Protein AF-A0A179IMG2-F1 (afdb_monomer_lite)

Radius of gyration: 14.9 Å; chains: 1; bounding box: 40×37×28 Å

Sequence (84 aa):
MPPDISGLSQFQIENFFLQNPSVTQERCDTEAEEITGQSVTPTLSQGGASYTVAGGRLVVQFRTPSSVLDMELLKDLSRIRTTS

pLDDT: mean 86.51, std 13.78, range [40.84, 98.31]

Foldseek 3Di:
DPDPLQVVLVVLQVVQCVVVVVDDPVNVQVVVCVVQVFHWDFDSDADNFWTWIDGDPDIDIDGDPVDDDPVVVVVVVVVVPPDD

Secondary structure (DSSP, 8-state):
----HHHHHHHHHHHHHHH-TTS-HHHHHHHHHHHHTS--EE-SS-BTTEEEEEETTEEEEEE-GGG---HHHHHHHHHHTS--

Organism: Cordyceps confragosa (NCBI:txid2714763)

Structure (mmCIF, N/CA/C/O backbone):
data_AF-A0A179IMG2-F1
#
_entry.id   AF-A0A179IMG2-F1
#
loop_
_atom_site.group_PDB
_atom_site.id
_atom_site.type_symbol
_atom_site.label_atom_id
_atom_site.label_alt_id
_atom_site.label_comp_id
_atom_site.label_asym_id
_atom_site.label_entity_id
_atom_site.label_seq_id
_atom_site.pdbx_PDB_ins_code
_atom_site.Cartn_x
_atom_site.Cartn_y
_atom_site.Cartn_z
_atom_site.occupancy
_atom_site.B_iso_or_equiv
_atom_site.auth_seq_id
_atom_site.auth_comp_id
_atom_site.auth_asym_id
_atom_site.auth_atom_id
_atom_site.pdbx_PDB_model_num
ATOM 1 N N . MET A 1 1 ? 4.799 -28.298 -5.647 1.00 50.91 1 MET A N 1
ATOM 2 C CA . MET A 1 1 ? 5.381 -27.295 -4.733 1.00 50.91 1 MET A CA 1
ATOM 3 C C . MET A 1 1 ? 4.311 -26.233 -4.537 1.00 50.91 1 MET A C 1
ATOM 5 O O . MET A 1 1 ? 3.800 -25.778 -5.555 1.00 50.91 1 MET A O 1
ATOM 9 N N . PRO A 1 2 ? 3.853 -25.940 -3.310 1.00 60.12 2 PRO A N 1
ATOM 10 C CA . PRO A 1 2 ? 2.924 -24.832 -3.107 1.00 60.12 2 PRO A CA 1
ATOM 11 C C . PRO A 1 2 ? 3.583 -23.529 -3.592 1.00 60.12 2 PRO A C 1
ATOM 13 O O . PRO A 1 2 ? 4.808 -23.417 -3.498 1.00 60.12 2 PRO A O 1
ATOM 16 N N . PRO A 1 3 ? 2.815 -22.586 -4.161 1.00 66.38 3 PRO A N 1
ATOM 17 C CA . PRO A 1 3 ? 3.364 -21.305 -4.581 1.00 66.38 3 PRO A CA 1
ATOM 18 C C . PRO A 1 3 ? 3.985 -20.594 -3.375 1.00 66.38 3 PRO A C 1
ATOM 20 O O . PRO A 1 3 ? 3.406 -20.590 -2.289 1.00 66.38 3 PRO A O 1
ATOM 23 N N . ASP A 1 4 ? 5.166 -20.011 -3.568 1.00 83.75 4 ASP A N 1
ATOM 24 C CA . ASP A 1 4 ? 5.806 -19.165 -2.564 1.00 83.75 4 ASP A CA 1
ATOM 25 C C . ASP A 1 4 ? 5.082 -17.813 -2.526 1.00 83.75 4 ASP A C 1
ATOM 27 O O . ASP A 1 4 ? 5.423 -16.869 -3.239 1.00 83.75 4 ASP A O 1
ATOM 31 N N . ILE A 1 5 ? 4.007 -17.759 -1.740 1.00 81.69 5 ILE A N 1
ATOM 32 C CA . ILE A 1 5 ? 3.148 -16.576 -1.605 1.00 81.69 5 ILE A CA 1
ATOM 33 C C . ILE A 1 5 ? 3.948 -15.396 -1.037 1.00 81.69 5 ILE A C 1
ATOM 35 O O . ILE A 1 5 ? 3.709 -14.256 -1.425 1.00 81.69 5 ILE A O 1
ATOM 39 N N . SER A 1 6 ? 4.932 -15.658 -0.175 1.00 85.31 6 SER A N 1
ATOM 40 C CA . SER A 1 6 ? 5.802 -14.622 0.383 1.00 85.31 6 SER A CA 1
ATOM 41 C C . SER A 1 6 ? 6.704 -14.018 -0.693 1.00 85.31 6 SER A C 1
ATOM 43 O O . SER A 1 6 ? 6.759 -12.795 -0.822 1.00 85.31 6 SER A O 1
ATOM 45 N N . GLY A 1 7 ? 7.342 -14.861 -1.513 1.00 88.19 7 GLY A N 1
ATOM 46 C CA . GLY A 1 7 ? 8.140 -14.408 -2.654 1.00 88.19 7 GLY A CA 1
ATOM 47 C C . GLY A 1 7 ? 7.312 -13.626 -3.681 1.00 88.19 7 GLY A C 1
ATOM 48 O O . GLY A 1 7 ? 7.749 -12.584 -4.171 1.00 88.19 7 GLY A O 1
ATOM 49 N N . LEU A 1 8 ? 6.081 -14.072 -3.954 1.00 90.69 8 LEU A N 1
ATOM 50 C CA . LEU A 1 8 ? 5.148 -13.347 -4.824 1.00 90.69 8 LEU A CA 1
ATOM 51 C C . LEU A 1 8 ? 4.749 -11.988 -4.238 1.00 90.69 8 LEU A C 1
ATOM 53 O O . LEU A 1 8 ? 4.783 -10.989 -4.956 1.00 90.69 8 LEU A O 1
ATOM 57 N N . SER A 1 9 ? 4.420 -11.934 -2.945 1.00 91.94 9 SER A N 1
ATOM 58 C CA . SER A 1 9 ? 4.066 -10.691 -2.256 1.00 91.94 9 SER A CA 1
ATOM 59 C C . SER A 1 9 ? 5.201 -9.677 -2.332 1.00 91.94 9 SER A C 1
ATOM 61 O O . SER A 1 9 ? 4.967 -8.519 -2.670 1.00 91.94 9 SER A O 1
ATOM 63 N N . GLN A 1 10 ? 6.434 -10.106 -2.053 1.00 93.19 10 GLN A N 1
ATOM 64 C CA . GLN A 1 10 ? 7.596 -9.227 -2.123 1.00 93.19 10 GLN A CA 1
ATOM 65 C C . GLN A 1 10 ? 7.798 -8.680 -3.542 1.00 93.19 10 GLN A C 1
ATOM 67 O O . GLN A 1 10 ? 7.894 -7.466 -3.718 1.00 93.19 10 GLN A O 1
ATOM 72 N N . PHE A 1 11 ? 7.757 -9.548 -4.557 1.00 93.06 11 PHE A N 1
ATOM 73 C CA . PHE A 1 11 ? 7.858 -9.131 -5.957 1.00 93.06 11 PHE A CA 1
ATOM 74 C C . PHE A 1 11 ? 6.773 -8.112 -6.348 1.00 93.06 11 PHE A C 1
ATOM 76 O O . PHE A 1 11 ? 7.050 -7.139 -7.047 1.00 93.06 11 PHE A O 1
ATOM 83 N N . GLN A 1 12 ? 5.532 -8.309 -5.896 1.00 94.62 12 GLN A N 1
ATOM 84 C CA . GLN A 1 12 ? 4.421 -7.402 -6.194 1.00 94.62 12 GLN A CA 1
ATOM 85 C C . GLN A 1 12 ? 4.587 -6.032 -5.523 1.00 94.62 12 GLN A C 1
ATOM 87 O O . GLN A 1 12 ? 4.299 -5.017 -6.159 1.00 94.62 12 GLN A O 1
ATOM 92 N N . ILE A 1 13 ? 5.076 -5.995 -4.279 1.00 94.94 13 ILE A N 1
ATOM 93 C CA . ILE A 1 13 ? 5.384 -4.749 -3.558 1.00 94.94 13 ILE A CA 1
ATOM 94 C C . ILE A 1 13 ? 6.488 -3.986 -4.291 1.00 94.94 13 ILE A C 1
ATOM 96 O O . ILE A 1 13 ? 6.312 -2.815 -4.628 1.00 94.94 13 ILE A O 1
ATOM 100 N N . GLU A 1 14 ? 7.597 -4.662 -4.596 1.00 94.81 14 GLU A N 1
ATOM 101 C CA . GLU A 1 14 ? 8.727 -4.067 -5.313 1.00 94.81 14 GLU A CA 1
ATOM 102 C C . GLU A 1 14 ? 8.286 -3.522 -6.675 1.00 94.81 14 GLU A C 1
ATOM 104 O O . GLU A 1 14 ? 8.539 -2.360 -6.998 1.00 94.81 14 GLU A O 1
ATOM 109 N N . ASN A 1 15 ? 7.546 -4.317 -7.451 1.00 93.88 15 ASN A N 1
ATOM 110 C CA . ASN A 1 15 ? 7.043 -3.887 -8.749 1.00 93.88 15 ASN A CA 1
ATOM 111 C C . ASN A 1 15 ? 6.084 -2.692 -8.633 1.00 93.88 15 ASN A C 1
ATOM 113 O O . ASN A 1 15 ? 6.153 -1.780 -9.454 1.00 93.88 15 ASN A O 1
ATOM 117 N N . PHE A 1 16 ? 5.217 -2.651 -7.618 1.00 94.00 16 PHE A N 1
ATOM 118 C CA . PHE A 1 16 ? 4.327 -1.511 -7.407 1.00 94.00 16 PHE A CA 1
ATOM 119 C C . PHE A 1 16 ? 5.117 -0.208 -7.231 1.00 94.00 16 PHE A C 1
ATOM 121 O O . PHE A 1 16 ? 4.832 0.768 -7.926 1.00 94.00 16 PHE A O 1
ATOM 128 N N . PHE A 1 17 ? 6.136 -0.187 -6.370 1.00 94.81 17 PHE A N 1
ATOM 129 C CA . PHE A 1 17 ? 6.923 1.029 -6.138 1.00 94.81 17 PHE A CA 1
ATOM 130 C C . PHE A 1 17 ? 7.875 1.363 -7.293 1.00 94.81 17 PHE A C 1
ATOM 132 O O . PHE A 1 17 ? 8.099 2.540 -7.569 1.00 94.81 17 PHE A O 1
ATOM 139 N N . LEU A 1 18 ? 8.343 0.365 -8.054 1.00 93.69 18 LEU A N 1
ATOM 140 C CA . LEU A 1 18 ? 9.071 0.598 -9.308 1.00 93.69 18 LEU A CA 1
ATOM 141 C C . LEU A 1 18 ? 8.212 1.316 -10.359 1.00 93.69 18 LEU A C 1
ATOM 143 O O . LEU A 1 18 ? 8.706 2.199 -11.057 1.00 93.69 18 LEU A O 1
ATOM 147 N N . GLN A 1 19 ? 6.928 0.965 -10.466 1.00 91.44 19 GLN A N 1
ATOM 148 C CA . GLN A 1 19 ? 5.999 1.605 -11.405 1.00 91.44 19 GLN A CA 1
ATOM 149 C C . GLN A 1 19 ? 5.468 2.960 -10.902 1.00 91.44 19 GLN A C 1
ATOM 151 O O . GLN A 1 19 ? 4.905 3.722 -11.686 1.00 91.44 19 GLN A O 1
ATOM 156 N N . ASN A 1 20 ? 5.642 3.278 -9.614 1.00 90.25 20 ASN A N 1
ATOM 157 C CA . ASN A 1 20 ? 5.119 4.493 -8.979 1.00 90.25 20 ASN A CA 1
ATOM 158 C C . ASN A 1 20 ? 6.221 5.246 -8.205 1.00 90.25 20 ASN A C 1
ATOM 160 O O . ASN A 1 20 ? 6.111 5.412 -6.991 1.00 90.25 20 ASN A O 1
ATOM 164 N N . PRO A 1 21 ? 7.267 5.756 -8.884 1.00 89.44 21 PRO A N 1
ATOM 165 C CA . PRO A 1 21 ? 8.460 6.306 -8.228 1.00 89.44 21 PRO A CA 1
ATOM 166 C C . PRO A 1 21 ? 8.214 7.593 -7.424 1.00 89.44 21 PRO A C 1
ATOM 168 O O . PRO A 1 21 ? 9.068 8.009 -6.647 1.00 89.44 21 PRO A O 1
ATOM 171 N N . SER A 1 22 ? 7.067 8.253 -7.607 1.00 90.75 22 SER A N 1
ATOM 172 C CA . SER A 1 22 ? 6.668 9.432 -6.827 1.00 90.75 22 SER A CA 1
ATOM 173 C C . SER A 1 22 ? 6.141 9.094 -5.425 1.00 90.75 22 SER A C 1
ATOM 175 O O . SER A 1 22 ? 5.889 10.006 -4.632 1.00 90.75 22 SER A O 1
ATOM 177 N N . VAL A 1 23 ? 5.956 7.807 -5.116 1.00 91.94 23 VAL A N 1
ATOM 178 C CA . VAL A 1 23 ? 5.422 7.311 -3.846 1.00 91.94 23 VAL A CA 1
ATOM 179 C C . VAL A 1 23 ? 6.387 6.277 -3.271 1.00 91.94 23 VAL A C 1
ATOM 181 O O . VAL A 1 23 ? 6.937 5.455 -3.996 1.00 91.94 23 VAL A O 1
ATOM 184 N N . THR A 1 24 ? 6.600 6.316 -1.958 1.00 95.19 24 THR A N 1
ATOM 185 C CA . THR A 1 24 ? 7.435 5.348 -1.240 1.00 95.19 24 THR A CA 1
ATOM 186 C C . THR A 1 24 ? 6.575 4.452 -0.363 1.00 95.19 24 THR A C 1
ATOM 188 O O . THR A 1 24 ? 5.479 4.840 0.047 1.00 95.19 24 THR A O 1
ATOM 191 N N . GLN A 1 25 ? 7.096 3.266 -0.042 1.00 96.12 25 GLN A N 1
ATOM 192 C CA . GLN A 1 25 ? 6.439 2.356 0.892 1.00 96.12 25 GLN A CA 1
ATOM 193 C C . GLN A 1 25 ? 6.210 3.016 2.252 1.00 96.12 25 GLN A C 1
ATOM 195 O O . GLN A 1 25 ? 5.094 2.989 2.747 1.00 96.12 25 GLN A O 1
ATOM 200 N N . GLU A 1 26 ? 7.220 3.708 2.780 1.00 97.25 26 GLU A N 1
ATOM 201 C CA . GLU A 1 26 ? 7.126 4.451 4.041 1.00 97.25 26 GLU A CA 1
ATOM 202 C C . GLU A 1 26 ? 5.976 5.464 4.035 1.00 97.25 26 GLU A C 1
ATOM 204 O O . GLU A 1 26 ? 5.184 5.499 4.968 1.00 97.25 26 GLU A O 1
ATOM 209 N N . ARG A 1 27 ? 5.817 6.238 2.953 1.00 96.94 27 ARG A N 1
ATOM 210 C CA . ARG A 1 27 ? 4.726 7.214 2.850 1.00 96.94 27 ARG A CA 1
ATOM 211 C C . ARG A 1 27 ? 3.353 6.542 2.831 1.00 96.94 27 ARG A C 1
ATOM 213 O O . ARG A 1 27 ? 2.424 7.055 3.445 1.00 96.94 27 ARG A O 1
ATOM 220 N N . CYS A 1 28 ? 3.218 5.424 2.116 1.00 97.00 28 CYS A N 1
ATOM 221 C CA . CYS A 1 28 ? 1.987 4.633 2.128 1.00 97.00 28 CYS A CA 1
ATOM 222 C C . CYS A 1 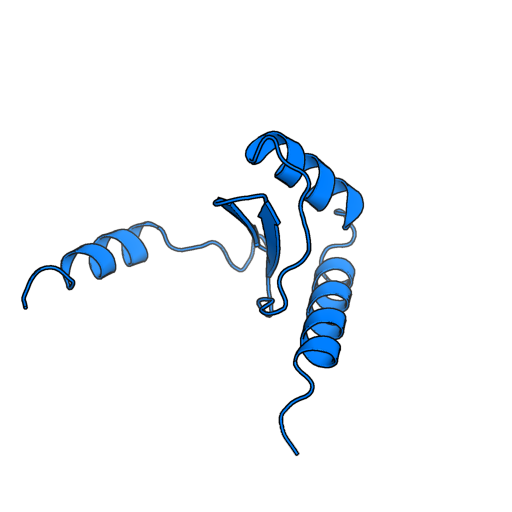28 ? 1.702 4.048 3.514 1.00 97.00 28 CYS A C 1
ATOM 224 O O . CYS A 1 28 ? 0.555 4.066 3.952 1.00 97.00 28 CYS A O 1
ATOM 226 N N . ASP A 1 29 ? 2.727 3.548 4.200 1.00 98.19 29 ASP A N 1
ATOM 227 C CA . ASP A 1 29 ? 2.581 2.962 5.527 1.00 98.19 29 ASP A CA 1
ATOM 228 C C . ASP A 1 29 ? 2.158 4.036 6.536 1.00 98.19 29 ASP A C 1
ATOM 230 O O . ASP A 1 29 ? 1.141 3.852 7.194 1.00 98.19 29 ASP A O 1
ATOM 234 N N . THR A 1 30 ? 2.822 5.200 6.568 1.00 98.31 30 THR A N 1
ATOM 235 C CA . THR A 1 30 ? 2.433 6.334 7.429 1.00 98.31 30 THR A CA 1
ATOM 236 C C . THR A 1 30 ? 0.988 6.770 7.191 1.00 98.31 30 THR A C 1
ATOM 238 O O . THR A 1 30 ? 0.214 6.873 8.139 1.00 98.31 30 THR A O 1
ATOM 241 N N . GLU A 1 31 ? 0.587 6.962 5.933 1.00 97.94 31 GLU A N 1
ATOM 242 C CA . GLU A 1 31 ? -0.794 7.336 5.601 1.00 97.94 31 GLU A CA 1
ATOM 243 C C . GLU A 1 31 ? -1.795 6.265 6.076 1.00 97.94 31 GLU A C 1
ATOM 245 O O . GLU A 1 31 ? -2.865 6.573 6.600 1.00 97.94 31 GLU A O 1
ATOM 250 N N . ALA A 1 32 ? -1.459 4.982 5.928 1.00 97.88 32 ALA A N 1
ATOM 251 C CA . ALA A 1 32 ? -2.320 3.903 6.391 1.00 97.88 32 ALA A CA 1
ATOM 252 C C . ALA A 1 32 ? -2.378 3.807 7.924 1.00 97.88 32 ALA A C 1
ATOM 254 O O . ALA A 1 32 ? -3.435 3.484 8.471 1.00 97.88 32 ALA A O 1
ATOM 255 N N . GLU A 1 33 ? -1.290 4.107 8.631 1.00 98.25 33 GLU A N 1
ATOM 256 C CA . GLU A 1 33 ? -1.293 4.213 10.092 1.00 98.25 33 GLU A CA 1
ATOM 257 C C . GLU A 1 33 ? -2.195 5.362 10.559 1.00 98.25 33 GLU A C 1
ATOM 259 O O . GLU A 1 33 ? -2.988 5.175 11.482 1.00 98.25 33 GLU A O 1
ATOM 264 N N . GLU A 1 34 ? -2.169 6.508 9.872 1.00 97.94 34 GLU A N 1
ATOM 265 C CA . GLU A 1 34 ? -3.069 7.636 10.144 1.00 97.94 34 GLU A CA 1
ATOM 266 C C . GLU A 1 34 ? -4.543 7.274 9.899 1.00 97.94 34 GLU A C 1
ATOM 268 O O . GLU A 1 34 ? -5.402 7.563 10.735 1.00 97.94 34 GLU A O 1
ATOM 273 N N . ILE A 1 35 ? -4.844 6.577 8.796 1.00 97.12 35 ILE A N 1
ATOM 274 C CA . ILE A 1 35 ? -6.206 6.123 8.465 1.00 97.12 35 ILE A CA 1
ATOM 275 C C . ILE A 1 35 ? -6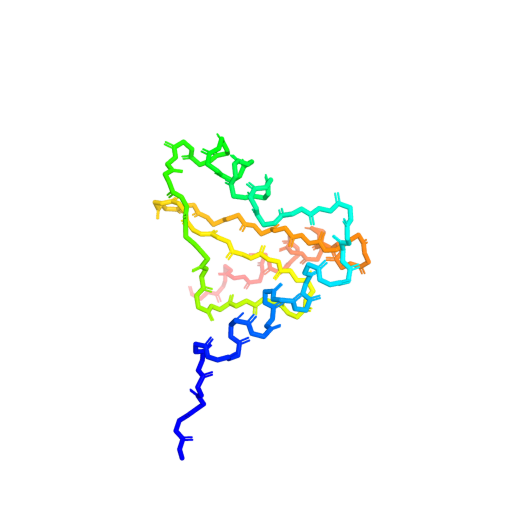.719 5.096 9.480 1.00 97.12 35 ILE A C 1
ATOM 277 O O . ILE A 1 35 ? -7.896 5.115 9.853 1.00 97.12 35 ILE A O 1
ATOM 281 N N . THR A 1 36 ? -5.868 4.155 9.892 1.00 96.81 36 THR A N 1
ATOM 282 C CA . THR A 1 36 ? -6.289 3.037 10.748 1.00 96.81 36 THR A CA 1
ATOM 283 C C . THR A 1 36 ? -6.183 3.335 12.242 1.00 96.81 36 THR A C 1
ATOM 285 O O . THR A 1 36 ? -6.818 2.644 13.043 1.00 96.81 36 THR A O 1
ATOM 288 N N . GLY A 1 37 ? -5.394 4.342 12.628 1.00 97.31 37 GLY A N 1
ATOM 289 C CA . GLY A 1 37 ? -5.044 4.635 14.017 1.00 97.31 37 GLY A CA 1
ATOM 290 C C . GLY A 1 37 ? -4.237 3.518 14.687 1.00 97.31 37 GLY A C 1
ATOM 291 O O . GLY A 1 37 ? -4.240 3.416 15.916 1.00 97.31 37 GLY A O 1
ATOM 292 N N . GLN A 1 38 ? -3.621 2.629 13.906 1.00 96.88 38 GLN A N 1
ATOM 293 C CA . GLN A 1 38 ? -2.894 1.437 14.346 1.00 96.88 38 GLN A CA 1
ATOM 294 C C . GLN A 1 38 ? -1.635 1.271 13.495 1.00 96.88 38 GLN A C 1
ATOM 296 O O . GLN A 1 38 ? -1.585 1.764 12.376 1.00 96.88 38 GLN A O 1
ATOM 301 N N . SER A 1 39 ? -0.644 0.526 13.990 1.00 97.31 39 SER A N 1
ATOM 302 C CA . SER A 1 39 ? 0.482 0.134 13.138 1.00 97.31 39 SER A CA 1
ATOM 303 C C . SER A 1 39 ? 0.017 -0.825 12.042 1.00 97.31 39 SER A C 1
ATOM 305 O O . SER A 1 39 ? -0.875 -1.656 12.268 1.00 97.31 39 SER A O 1
ATOM 307 N N . VAL A 1 40 ? 0.617 -0.703 10.860 1.00 98.00 40 VAL A N 1
ATOM 308 C CA . VAL A 1 40 ? 0.229 -1.467 9.674 1.00 98.00 40 VAL A CA 1
ATOM 309 C C . VAL A 1 40 ? 1.313 -2.446 9.243 1.00 98.00 40 VAL A C 1
ATOM 311 O O . VAL A 1 40 ? 2.502 -2.244 9.467 1.00 98.00 40 VAL A O 1
ATOM 314 N N . THR A 1 41 ? 0.894 -3.531 8.594 1.00 97.00 41 THR A N 1
ATOM 315 C CA . THR A 1 41 ? 1.810 -4.488 7.959 1.00 97.00 41 THR A CA 1
ATOM 316 C C . THR A 1 41 ? 1.354 -4.812 6.539 1.00 97.00 41 THR A C 1
ATOM 318 O O . THR A 1 41 ? 0.144 -4.943 6.308 1.00 97.00 41 THR A O 1
ATOM 321 N N . PRO A 1 42 ? 2.283 -4.967 5.574 1.00 96.25 42 PRO A N 1
ATOM 322 C CA . PRO A 1 42 ? 1.945 -5.465 4.249 1.00 96.25 42 PRO A CA 1
ATOM 323 C C . PRO A 1 42 ? 1.250 -6.819 4.349 1.00 96.25 42 PRO A C 1
ATOM 325 O O . PRO A 1 42 ? 1.705 -7.730 5.042 1.00 96.25 42 PRO A O 1
ATOM 328 N N . THR A 1 43 ? 0.140 -6.970 3.637 1.00 94.44 43 THR A N 1
ATOM 329 C CA . THR A 1 43 ? -0.548 -8.264 3.577 1.00 94.44 43 THR A CA 1
ATOM 330 C C . THR A 1 43 ? 0.224 -9.248 2.694 1.00 94.44 43 THR A C 1
ATOM 332 O O . THR A 1 43 ? 0.882 -8.839 1.744 1.00 94.44 43 THR A O 1
ATOM 335 N N . LEU A 1 44 ? 0.090 -10.556 2.936 1.00 91.31 44 LEU A N 1
ATOM 336 C CA . LEU A 1 44 ? 0.644 -11.580 2.033 1.00 91.31 44 LEU A CA 1
ATOM 337 C C . LEU A 1 44 ? -0.028 -11.589 0.648 1.00 91.31 44 LEU A C 1
ATOM 339 O O . LEU A 1 44 ? 0.513 -12.141 -0.302 1.00 91.31 44 LEU A O 1
ATOM 343 N N . SER A 1 45 ? -1.233 -11.028 0.537 1.00 87.56 45 SER A N 1
ATOM 344 C CA . SER A 1 45 ? -2.024 -11.025 -0.693 1.00 87.56 45 SER A CA 1
ATOM 345 C C . SER A 1 45 ? -2.004 -9.638 -1.325 1.00 87.56 45 SER A C 1
ATOM 347 O O . SER A 1 45 ? -2.915 -8.837 -1.117 1.00 87.56 45 SER A O 1
ATOM 349 N N . GLN A 1 46 ? -0.978 -9.368 -2.125 1.00 93.12 46 GLN A N 1
ATOM 350 C CA . GLN A 1 46 ? -0.842 -8.111 -2.856 1.00 93.12 46 GLN A CA 1
ATOM 351 C C . GLN A 1 46 ? -1.566 -8.165 -4.206 1.00 93.12 46 GLN A C 1
ATOM 353 O O . GLN A 1 46 ? -1.792 -9.230 -4.788 1.00 93.12 46 GLN A O 1
ATOM 358 N N . GLY A 1 47 ? -1.950 -6.995 -4.715 1.00 84.31 47 GLY A N 1
ATOM 359 C CA . GLY A 1 47 ? -2.541 -6.870 -6.046 1.00 84.31 47 GLY A CA 1
ATOM 360 C C . GLY A 1 47 ? -1.486 -6.467 -7.069 1.00 84.31 47 GLY A C 1
ATOM 361 O O . GLY A 1 47 ? -0.570 -5.715 -6.760 1.00 84.31 47 GLY A O 1
ATOM 362 N N . GLY A 1 48 ? -1.629 -6.907 -8.322 1.00 83.88 48 GLY A N 1
ATOM 363 C CA . GLY A 1 48 ? -0.655 -6.584 -9.376 1.00 83.88 48 GLY A CA 1
ATOM 364 C C . GLY A 1 48 ? -0.502 -5.083 -9.673 1.00 83.88 48 GLY A C 1
ATOM 365 O O . GLY A 1 48 ? 0.525 -4.669 -10.198 1.00 83.88 48 GLY A O 1
ATOM 366 N N . ALA A 1 49 ? -1.503 -4.273 -9.316 1.00 87.81 49 ALA A N 1
ATOM 367 C CA . ALA A 1 49 ? -1.514 -2.820 -9.494 1.00 87.81 49 ALA A CA 1
ATOM 368 C C . ALA A 1 49 ? -1.846 -2.068 -8.190 1.00 87.81 49 ALA A C 1
ATOM 370 O O . ALA A 1 49 ? -2.328 -0.929 -8.232 1.00 87.81 49 ALA A O 1
ATOM 371 N N . SER A 1 50 ? -1.641 -2.715 -7.036 1.00 93.38 50 SER A N 1
ATOM 372 C CA . SER A 1 50 ? -1.978 -2.134 -5.739 1.00 93.38 50 SER A CA 1
ATOM 373 C C . SER A 1 50 ? -1.100 -2.636 -4.602 1.00 93.38 50 SER A C 1
ATOM 375 O O . SER A 1 50 ? -0.911 -3.844 -4.460 1.00 93.38 50 SER A O 1
ATOM 377 N N . TYR A 1 51 ? -0.715 -1.722 -3.720 1.00 96.25 51 TYR A N 1
ATOM 378 C CA . TYR A 1 51 ? -0.084 -2.028 -2.444 1.00 96.25 51 TYR A CA 1
ATOM 379 C C . TYR A 1 51 ? -1.136 -2.089 -1.330 1.00 96.25 51 TYR A C 1
ATOM 381 O O . TYR A 1 51 ? -1.959 -1.182 -1.199 1.00 96.25 51 TYR A O 1
ATOM 389 N N . THR A 1 52 ? -1.154 -3.179 -0.562 1.00 96.69 52 THR A N 1
ATOM 390 C CA . THR A 1 52 ? -2.184 -3.460 0.452 1.00 96.69 52 THR A CA 1
ATOM 391 C C . THR A 1 52 ? -1.560 -3.709 1.819 1.00 96.69 52 THR A C 1
ATOM 393 O O . THR A 1 52 ? -0.723 -4.605 1.976 1.00 96.69 52 THR A O 1
ATOM 396 N N . VAL A 1 53 ? -2.032 -2.973 2.822 1.00 97.44 53 VAL A N 1
ATOM 397 C CA . VAL A 1 53 ? -1.607 -3.099 4.220 1.00 97.44 53 VAL A CA 1
ATOM 398 C C . VAL A 1 53 ? -2.806 -3.319 5.136 1.00 97.44 53 VAL A C 1
ATOM 400 O O . VAL A 1 53 ? -3.927 -2.904 4.829 1.00 97.44 53 VAL A O 1
ATOM 403 N N . ALA A 1 54 ? -2.576 -3.984 6.264 1.00 97.12 54 ALA A N 1
ATOM 404 C CA . ALA A 1 54 ? -3.584 -4.217 7.289 1.00 97.12 54 ALA A CA 1
ATOM 405 C C . ALA A 1 54 ? -3.164 -3.584 8.620 1.00 97.12 54 ALA A C 1
ATOM 407 O O . ALA A 1 54 ? -2.036 -3.786 9.070 1.00 97.12 54 ALA A O 1
ATOM 408 N N . GLY A 1 55 ? -4.102 -2.870 9.245 1.00 95.75 55 GLY A N 1
ATOM 409 C CA . GLY A 1 55 ? -3.986 -2.286 10.582 1.00 95.75 55 GLY A CA 1
ATOM 410 C C . GLY A 1 55 ? -5.212 -2.657 11.417 1.00 95.75 55 GLY A C 1
ATOM 411 O O . GLY A 1 55 ? -6.326 -2.189 11.168 1.00 95.75 55 GLY A O 1
ATOM 412 N N . GLY A 1 56 ? -5.038 -3.545 12.399 1.00 92.19 56 GLY A N 1
ATOM 413 C CA . GLY A 1 56 ? -6.139 -4.051 13.223 1.00 92.19 56 GLY A CA 1
ATOM 414 C C . GLY A 1 56 ? -7.233 -4.748 12.399 1.00 92.19 56 GLY A C 1
ATOM 415 O O . GLY A 1 56 ? -7.023 -5.832 11.860 1.00 92.19 56 GLY A O 1
ATOM 416 N N . ARG A 1 57 ? -8.427 -4.142 12.329 1.00 93.81 57 ARG A N 1
ATOM 417 C CA . ARG A 1 57 ? -9.584 -4.653 11.557 1.00 93.81 57 ARG A CA 1
ATOM 418 C C . ARG A 1 57 ? -9.762 -3.968 10.201 1.00 93.81 57 ARG A C 1
ATOM 420 O O . ARG A 1 57 ? -10.738 -4.250 9.507 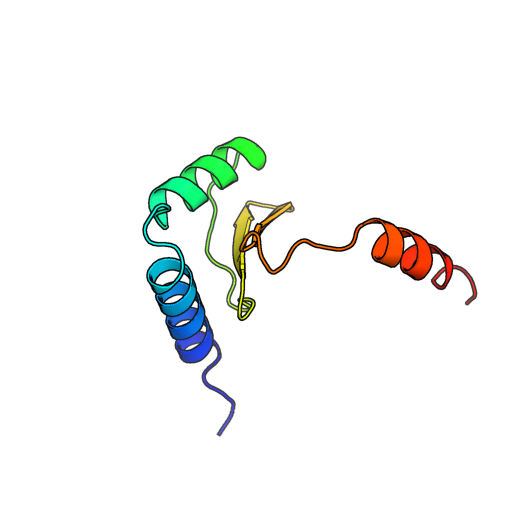1.00 93.81 57 ARG A O 1
ATOM 427 N N . LEU A 1 58 ? -8.869 -3.046 9.860 1.00 95.31 58 LEU A N 1
ATOM 428 C CA . LEU A 1 58 ? -8.940 -2.243 8.652 1.00 95.31 58 LEU A CA 1
ATOM 429 C C . LEU A 1 58 ? -7.867 -2.693 7.663 1.00 95.31 58 LEU A C 1
ATOM 431 O O . LEU A 1 58 ? -6.766 -3.092 8.042 1.00 95.31 58 LEU A O 1
ATOM 435 N N . VAL A 1 59 ? -8.216 -2.620 6.383 1.00 94.81 59 VAL A N 1
ATOM 436 C CA . VAL A 1 59 ? -7.314 -2.877 5.264 1.00 94.81 59 VAL A CA 1
ATOM 437 C C . VAL A 1 59 ? -7.306 -1.629 4.401 1.00 94.81 59 VAL A C 1
ATOM 439 O O . VAL A 1 59 ? -8.368 -1.142 4.007 1.00 94.81 59 VAL A O 1
ATOM 442 N N . VAL A 1 60 ? -6.113 -1.125 4.113 1.00 95.75 60 VAL A N 1
ATOM 443 C CA . VAL A 1 60 ? -5.903 0.029 3.241 1.00 95.75 60 VAL A CA 1
ATOM 444 C C . VAL A 1 60 ? -5.232 -0.469 1.970 1.00 95.75 60 VAL A C 1
ATOM 446 O O . VAL A 1 60 ? -4.252 -1.213 2.019 1.00 95.75 60 VAL A O 1
ATOM 449 N N . GLN A 1 61 ? -5.788 -0.082 0.824 1.00 95.19 61 GLN A N 1
ATOM 450 C CA . GLN A 1 61 ? -5.264 -0.457 -0.482 1.00 95.19 61 GLN A CA 1
ATOM 451 C C . GLN A 1 61 ? -4.962 0.793 -1.305 1.00 95.19 61 GLN A C 1
ATOM 453 O O . GLN A 1 61 ? -5.870 1.507 -1.731 1.00 95.19 61 GLN A O 1
ATOM 458 N N . PHE A 1 62 ? -3.681 1.009 -1.578 1.00 94.31 62 PHE A N 1
ATOM 459 C CA . PHE A 1 62 ? -3.191 2.044 -2.477 1.00 94.31 62 PHE A CA 1
ATOM 460 C C . PHE A 1 62 ? -3.196 1.506 -3.901 1.00 94.31 62 PHE A C 1
ATOM 462 O O . PHE A 1 62 ? -2.630 0.449 -4.180 1.00 94.31 62 PHE A O 1
ATOM 469 N N . ARG A 1 63 ? -3.858 2.218 -4.812 1.00 91.69 63 ARG A N 1
ATOM 470 C CA . ARG A 1 63 ? -4.039 1.797 -6.205 1.00 91.69 63 ARG A CA 1
ATOM 471 C C . ARG A 1 63 ? -3.348 2.762 -7.145 1.00 91.69 63 ARG A C 1
ATOM 473 O O . ARG A 1 63 ? -3.342 3.968 -6.912 1.00 91.69 63 ARG A O 1
ATOM 480 N N . THR A 1 64 ? -2.819 2.223 -8.237 1.00 86.25 64 THR A N 1
ATOM 481 C CA . THR A 1 64 ? -2.357 3.062 -9.344 1.00 86.25 64 THR A CA 1
ATOM 482 C C . THR A 1 64 ? -3.525 3.863 -9.937 1.00 86.25 64 THR A C 1
ATOM 484 O O . THR A 1 64 ? -4.648 3.347 -9.997 1.00 86.25 64 THR A O 1
ATOM 487 N N . PRO A 1 65 ? -3.296 5.097 -10.428 1.00 80.81 65 PRO A N 1
ATOM 488 C CA . PRO A 1 65 ? -4.348 5.902 -11.055 1.00 80.81 65 PRO A CA 1
ATOM 489 C C . PRO A 1 65 ? -4.988 5.240 -12.282 1.00 80.81 65 PRO A C 1
ATOM 491 O O . PRO A 1 65 ? -6.118 5.554 -12.630 1.00 80.81 65 PRO A O 1
ATOM 494 N N . SER A 1 66 ? -4.284 4.316 -12.940 1.00 80.81 66 SER A N 1
ATOM 495 C CA . SER A 1 66 ? -4.795 3.534 -14.071 1.00 80.81 66 SER A CA 1
ATOM 496 C C . SER A 1 66 ? -5.680 2.352 -13.656 1.00 80.81 66 SER A C 1
ATOM 498 O O . SER A 1 66 ? -6.304 1.734 -14.514 1.00 80.81 66 SER A O 1
ATOM 500 N N . SER A 1 67 ? -5.758 2.038 -12.358 1.00 81.44 67 SER A N 1
ATOM 501 C CA . SER A 1 67 ? -6.509 0.908 -11.800 1.00 81.44 67 SER A CA 1
ATOM 502 C C . SER A 1 67 ? -7.510 1.364 -10.728 1.00 81.44 67 SER A C 1
ATOM 504 O O . SER A 1 67 ? -7.652 0.731 -9.667 1.00 81.44 67 SER A O 1
ATOM 506 N N . VAL A 1 68 ? -8.211 2.470 -11.000 1.00 78.94 68 VAL A N 1
ATOM 507 C CA . VAL A 1 68 ? -9.273 2.984 -10.126 1.00 78.94 68 VAL A CA 1
ATOM 508 C C . VAL A 1 68 ? -10.318 1.899 -9.895 1.00 78.94 68 VAL A C 1
ATOM 510 O O . VAL A 1 68 ? -10.714 1.174 -10.807 1.00 78.94 68 VAL A O 1
ATOM 513 N N . LEU A 1 69 ? -10.735 1.757 -8.642 1.00 77.88 69 LEU A N 1
ATOM 514 C CA . LEU A 1 69 ? -11.813 0.852 -8.289 1.00 77.88 69 LEU A CA 1
ATOM 515 C C . LEU A 1 69 ? -13.138 1.441 -8.775 1.00 77.88 69 LEU A C 1
ATOM 517 O O . LEU A 1 69 ? -13.512 2.537 -8.362 1.00 77.88 69 LEU A O 1
ATOM 521 N N . ASP A 1 70 ? -13.842 0.712 -9.636 1.00 81.19 70 ASP A N 1
ATOM 522 C CA . ASP A 1 70 ? -15.179 1.102 -10.070 1.00 81.19 70 ASP A CA 1
ATOM 523 C C . ASP A 1 70 ? -16.178 0.895 -8.920 1.00 81.19 70 ASP A C 1
ATOM 525 O O . ASP A 1 70 ? -16.618 -0.219 -8.621 1.00 81.19 70 ASP A O 1
ATOM 529 N N . MET A 1 71 ? -16.493 1.993 -8.233 1.00 80.06 71 MET A N 1
ATOM 530 C CA . MET A 1 71 ? -17.397 1.989 -7.085 1.00 80.06 71 MET A CA 1
ATOM 531 C C . MET A 1 71 ? -18.862 1.795 -7.484 1.00 80.06 71 MET A C 1
ATOM 533 O O . MET A 1 71 ? -19.638 1.320 -6.656 1.00 80.06 71 MET A O 1
ATOM 537 N N . GLU A 1 72 ? -19.255 2.133 -8.715 1.00 80.88 72 GLU A N 1
ATOM 538 C CA . GLU A 1 72 ? -20.623 1.902 -9.193 1.00 80.88 72 GLU A CA 1
ATOM 539 C C . GLU A 1 72 ? -20.832 0.413 -9.479 1.00 80.88 72 GLU A C 1
ATOM 541 O O . GLU A 1 72 ? -21.777 -0.183 -8.959 1.00 80.88 72 GLU A O 1
ATOM 546 N N . LEU A 1 73 ? -19.865 -0.228 -10.146 1.00 76.69 73 LEU A N 1
ATOM 547 C CA . LEU A 1 73 ? -19.861 -1.682 -10.321 1.00 76.69 73 LEU A CA 1
ATOM 548 C C . LEU A 1 73 ? -19.928 -2.420 -8.973 1.00 76.69 73 LEU A C 1
ATOM 550 O O . LEU A 1 73 ? -20.673 -3.391 -8.822 1.00 76.69 73 LEU A O 1
ATOM 554 N N . LEU A 1 74 ? -19.172 -1.967 -7.968 1.00 76.94 74 LEU A N 1
ATOM 555 C CA . LEU A 1 74 ? -19.211 -2.583 -6.639 1.00 76.94 74 LEU A CA 1
ATOM 556 C C . LEU A 1 74 ? -20.569 -2.437 -5.946 1.00 76.94 74 LEU A C 1
ATOM 558 O O . LEU A 1 74 ? -21.025 -3.385 -5.297 1.00 76.94 74 LEU A O 1
ATOM 562 N N . LYS A 1 75 ? -21.225 -1.279 -6.075 1.00 76.69 75 LYS A N 1
ATOM 563 C CA . LYS A 1 75 ? -22.581 -1.082 -5.545 1.00 76.69 75 LYS A CA 1
ATOM 564 C C . LYS A 1 75 ? -23.563 -2.041 -6.208 1.00 76.69 75 LYS A C 1
ATOM 566 O O . LYS A 1 75 ? -24.346 -2.667 -5.492 1.00 76.69 75 LYS A O 1
ATOM 571 N N . ASP A 1 76 ? -23.476 -2.231 -7.519 1.00 73.62 76 ASP A N 1
ATOM 572 C CA . ASP A 1 76 ? -24.348 -3.160 -8.242 1.00 73.62 76 ASP A CA 1
ATOM 573 C C . ASP A 1 76 ? -24.133 -4.616 -7.807 1.00 73.62 76 ASP A C 1
ATOM 575 O O . ASP A 1 76 ? -25.098 -5.337 -7.540 1.00 73.62 76 ASP A O 1
ATOM 579 N N . LEU A 1 77 ? -22.880 -5.035 -7.618 1.00 67.44 77 LEU A N 1
ATOM 580 C CA . LEU A 1 77 ? -22.555 -6.384 -7.141 1.00 67.44 77 LEU A CA 1
ATOM 581 C C . LEU A 1 77 ? -23.011 -6.631 -5.695 1.00 67.44 77 LEU A C 1
ATOM 583 O O . LEU A 1 77 ? -23.430 -7.743 -5.362 1.00 67.44 77 LEU A O 1
ATOM 587 N N . SER A 1 78 ? -22.998 -5.605 -4.838 1.00 60.69 78 SER A N 1
ATOM 588 C CA . SER A 1 78 ? -23.4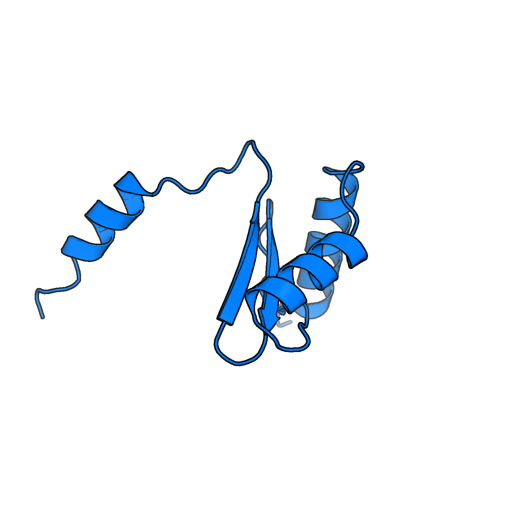95 -5.721 -3.458 1.00 60.69 78 SER A CA 1
ATOM 589 C C . SER A 1 78 ? -24.989 -6.071 -3.386 1.00 60.69 78 SER A C 1
ATOM 591 O O . SER A 1 78 ? -25.426 -6.707 -2.426 1.00 60.69 78 SER A O 1
ATOM 593 N N . ARG A 1 79 ? -25.767 -5.732 -4.425 1.00 57.22 79 ARG A N 1
ATOM 594 C CA . ARG A 1 79 ? -27.212 -6.003 -4.495 1.00 57.22 79 ARG A CA 1
ATOM 595 C C . ARG A 1 79 ? -27.541 -7.459 -4.817 1.00 57.22 79 ARG A C 1
ATOM 597 O O . ARG A 1 79 ? -28.631 -7.914 -4.487 1.00 57.22 79 ARG A O 1
ATOM 604 N N . ILE A 1 80 ? -26.613 -8.206 -5.417 1.00 57.62 80 ILE A N 1
ATOM 605 C CA . ILE A 1 80 ? -26.836 -9.608 -5.809 1.00 57.62 80 ILE A CA 1
ATOM 606 C C . ILE A 1 80 ? -26.751 -10.550 -4.591 1.00 57.62 80 ILE A C 1
ATOM 608 O O . ILE A 1 80 ? -27.268 -11.664 -4.620 1.00 57.62 80 ILE A O 1
ATOM 612 N N . ARG A 1 81 ? -26.164 -10.105 -3.471 1.00 52.34 81 ARG A N 1
ATOM 613 C CA . ARG A 1 81 ? -25.849 -10.975 -2.326 1.00 52.34 81 ARG A CA 1
ATOM 614 C C . ARG A 1 81 ? -26.965 -11.120 -1.274 1.00 52.34 81 ARG A C 1
ATOM 616 O O . ARG A 1 81 ? -26.724 -11.729 -0.237 1.00 52.34 81 ARG A O 1
ATOM 623 N N . THR A 1 82 ?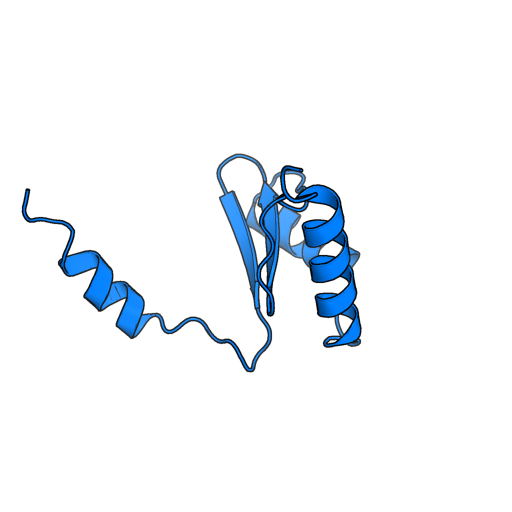 -28.182 -10.639 -1.543 1.00 49.47 82 THR A N 1
ATOM 624 C CA . THR A 1 82 ? -29.328 -10.725 -0.607 1.00 49.47 82 THR A CA 1
ATOM 625 C C . THR A 1 82 ? -30.471 -11.600 -1.134 1.00 49.47 82 THR A C 1
ATOM 627 O O . THR A 1 82 ? -31.642 -11.265 -0.977 1.00 49.47 82 THR A O 1
ATOM 630 N N . THR A 1 83 ? -30.150 -12.724 -1.779 1.00 49.41 83 THR A N 1
ATOM 631 C CA . THR A 1 83 ? -31.123 -13.795 -2.063 1.00 49.41 83 THR A CA 1
ATOM 632 C C . THR A 1 83 ? -30.497 -15.159 -1.776 1.00 49.41 83 THR A C 1
ATOM 634 O O . THR A 1 83 ? -29.966 -15.821 -2.662 1.00 49.41 83 THR A O 1
ATOM 637 N N . SER A 1 84 ? -30.492 -15.569 -0.510 1.00 40.84 84 SER A N 1
ATOM 638 C CA . SER A 1 84 ? -30.306 -16.965 -0.081 1.00 40.84 84 SER A CA 1
ATOM 639 C C . SER A 1 84 ? -30.947 -17.150 1.284 1.00 40.84 84 SER A C 1
ATOM 641 O O . SER A 1 84 ? -30.702 -16.279 2.147 1.00 40.84 84 SER A O 1
#

=== Feature glossary ===
A reading guide for the features in this record.

Start from the sequence.

  · This is the polypeptide sequence — one letter per residue, N-terminus first. Length ranges from a few dozen residues for small domains to over a thousand for large multi-domain proteins.

Fold it, and you get atomic coordinates and the backbone conformation that goes with them.

  · Structure coordinates are given as an mmCIF _atom_site loop: one row per atom with element, residue name, chain id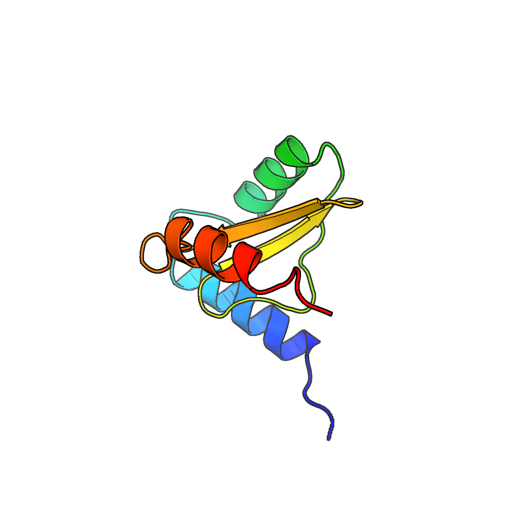, sequence number, and x/y/z position in Å. Only the four main-chain atoms per residue are included here; side chains are omitted to keep the record compact.

  · Backbone dihedral angles. Every residue except chain termini has a φ (preceding-C → N → Cα → C) and a ψ (N → Cα → C → next-N). They are reported in degrees following the IUPAC sign convention. Secondary structure is essentially a statement about which (φ, ψ) basin each residue occupies.

  · The SS8 string is DSSP's per-residue secondary-structure call. α-helix (H) means an i→i+4 H-bond ladder; β-strand (E) means the residue participates in a β-sheet; 3₁₀ (G) and π (I) are tighter and wider helices; T/S are turns/bends; '-' is loop.

  · SS3 is a coarse helix/strand/coil call (letters a/b/c) made by the P-SEA algorithm from inter-Cα distances and dihedrals. It is less detailed than DSSP but needs only Cα positions.

Summarize the fold with a handful of shape descriptors and a per-residue structural alphabet.

  · Radius of gyration (Rg) is the root-mean-square distance of Cα atoms from their centroid — a single number for overall size and compactness. A globular domain of N residues has Rg ≈ 2.2·N^0.38 Å; an extended or disordered chain has a much larger Rg. The Cα contact count is the number of residue pairs whose Cα atoms are within 8 Å and are more than four positions apart in sequence — a standard proxy for tertiary packing density. The bounding box is the smallest axis-aligned box enclosing all Cα atoms.

  · The Foldseek 3Di string encodes local tertiary geometry as a 20-letter alphabet — one character per residue — derived from the relative positions of nearby Cα atoms. Unlike the amino-acid sequence, 3Di is a direct function of the 3D structure, so two proteins with the same fold have similar 3Di strings even at low sequence identity.

  · Solvent-accessible surface area (SASA) is the area in Å² traced out by the centre of a 1.4 Å probe sphere (a water molecule) rolled over the protein's van der Waals surface (Shrake–Rupley / Lee–Richards construction). Buried residues have near-zero SASA; fully exposed residues can exceed 200 Å². The total SASA scales roughly with the number of surface residues.

Ask how reliable the model is.

  · pLDDT (predicted Local Distance Difference Test) is AlphaFold's per-residue confidence score, ranging from 0 to 100. Values above 90 indicate high confidence (typically well-packed cores); 70–90 is confident; 50–70 low confidence; below 50 usually means the region is disordered or the prediction is unreliable there. AlphaFold stores pLDDT in the mmCIF B-factor column.

  · B-factor (Debye–Waller factor) reflects atomic displacement in the crystal lattice. It is an experimental observable (units Å²), not a prediction; low values mean the atom is pinned down, high values mean it moves or is heterogeneous across the crystal.

  · Predicted Aligned Error (PAE) is an AlphaFold confidence matrix: entry (i, j) is the expected error in the position of residue j, in ångströms, when the prediction is superimposed on the true structure at residue i. Low PAE within a block of residues means that block is internally rigid and well-predicted; high PAE between two blocks means their relative placement is uncertain even if each block individually is confident.

Place it in context: what it resembles, what it is annotated as, and how it looks.

  · Nearest PDB neighbors are the top structural matches found by Foldseek when searching this structure against the entire Protein Data Bank. Each hit reports a TM-score (0 to 1; >0.5 almost always implies the same fold) and an E-value. These are *structural* homologs — they may share no detectable sequence similarity.

  · Functional annotations link the protein to curated databases. InterPro entries identify conserved domains and families by matching the sequence against member-database signatures (Pfam, PROSITE, CDD, …). Gene Ontology (GO) terms describe molecular function, biological process, and cellular component in a controlled vocabulary. CATH places the structure in a hierarchical fold classification (Class/Architecture/Topology/Homologous-superfamily). The organism is the source species.

  · Three diagnostic plots accompany the record. The Cα contact map visualizes the tertiary structure as a 2D adjacency matrix (8 Å cutoff, sequence-local contacts suppressed). The Ramachandran plot shows the distribution of backbone (φ, ψ) torsions, with points in the α and β basins reflecting secondary structure content. The PAE plot shows AlphaFold's inter-residue confidence as a color matrix.

  · Six rendered views show the 3D structure from the faces of a cube — i.e. along ±x, ±y, ±z. Rendering representation is drawn randomly per protein from cartoon (secondary-structure ribbons), sticks (backbone bonds), or molecular surface; coloring is either N→C rainbow (blue at the N-terminus through red at the C-terminus) or one color per chain.